Protein AF-A0A9E1XQ10-F1 (afdb_monomer_lite)

Secondary structure (DSSP, 8-state):
--PPPPPSSHHHHTT----HHHHHH--------SGGGTT-S-TTHHHHTTSTTSHHHHHHHHHT--

Radius of gyration: 21.48 Å; chains: 1; bounding box: 38×18×53 Å

Foldseek 3Di:
DDDDDADPDPVRVVPDDDDPVVVVVPDDDDDDDDPCCPLVPDDCLVPCCPPPPDPSVVSCCVPPRD

Structure (mmCIF, N/CA/C/O backbone):
data_AF-A0A9E1XQ10-F1
#
_entry.id   AF-A0A9E1XQ10-F1
#
loop_
_atom_site.group_PDB
_atom_site.id
_atom_site.type_symbol
_atom_site.label_atom_id
_atom_site.label_alt_id
_atom_site.label_comp_id
_atom_site.label_asym_id
_atom_site.label_entity_id
_atom_site.label_seq_id
_atom_site.pdbx_PDB_ins_code
_atom_site.Cartn_x
_atom_site.Cartn_y
_atom_site.Cartn_z
_atom_site.occupancy
_atom_site.B_iso_or_equiv
_atom_site.auth_seq_id
_atom_site.auth_comp_id
_atom_site.auth_asym_id
_atom_site.auth_atom_id
_atom_site.pdbx_PDB_model_num
ATOM 1 N N . MET A 1 1 ? -19.723 5.964 27.227 1.00 52.84 1 MET A N 1
ATOM 2 C CA . MET A 1 1 ? -18.731 4.916 27.548 1.00 52.84 1 MET A CA 1
ATOM 3 C C . MET A 1 1 ? -17.380 5.597 27.648 1.00 52.84 1 MET A C 1
ATOM 5 O O . MET A 1 1 ? -17.019 6.290 26.707 1.00 52.84 1 MET A O 1
ATOM 9 N N . ASN A 1 2 ? -16.699 5.492 28.788 1.00 63.28 2 ASN A N 1
ATOM 10 C CA . ASN A 1 2 ? -15.388 6.109 28.985 1.00 63.28 2 ASN A CA 1
ATOM 11 C C . ASN A 1 2 ? -14.355 5.242 28.251 1.00 63.28 2 ASN A C 1
ATOM 13 O O . ASN A 1 2 ? -14.139 4.101 28.658 1.00 63.28 2 ASN A O 1
ATOM 17 N N . GLN A 1 3 ? -13.807 5.713 27.127 1.00 70.88 3 GLN A N 1
ATOM 18 C CA . GLN A 1 3 ? -12.727 4.984 26.460 1.00 70.88 3 GLN A CA 1
ATOM 19 C C . GLN A 1 3 ? -11.436 5.128 27.274 1.00 70.88 3 GLN A C 1
ATOM 21 O O . GLN A 1 3 ? -11.210 6.196 27.846 1.00 70.88 3 GLN A O 1
ATOM 26 N N . PRO A 1 4 ? -10.606 4.075 27.364 1.00 79.06 4 PRO A N 1
ATOM 27 C CA . PRO A 1 4 ? -9.331 4.171 28.055 1.00 79.06 4 PRO A CA 1
ATOM 28 C C . PRO A 1 4 ? -8.442 5.234 27.398 1.00 79.06 4 PRO A C 1
ATOM 30 O O . PRO A 1 4 ? -8.308 5.274 26.175 1.00 79.06 4 PRO A O 1
ATOM 33 N N . THR A 1 5 ? -7.826 6.086 28.215 1.00 92.56 5 THR A N 1
ATOM 34 C CA . THR A 1 5 ? -6.777 7.002 27.757 1.00 92.56 5 THR A CA 1
ATOM 35 C C . THR A 1 5 ? -5.523 6.196 27.423 1.00 92.56 5 THR A C 1
ATOM 37 O O . THR A 1 5 ? -5.125 5.307 28.182 1.00 92.56 5 THR A O 1
ATOM 40 N N . PHE A 1 6 ? -4.908 6.492 26.278 1.00 95.62 6 PHE A N 1
ATOM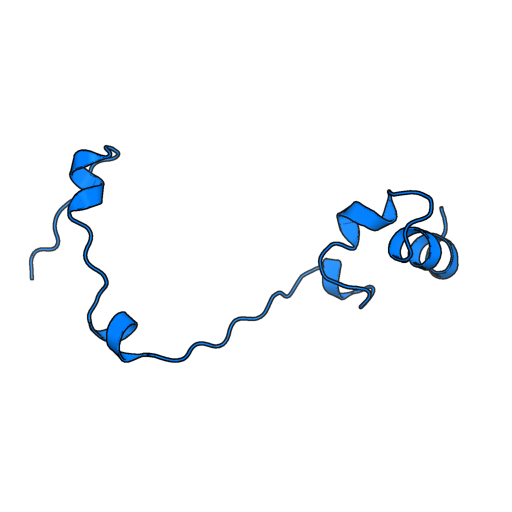 41 C CA . PHE A 1 6 ? -3.666 5.857 25.847 1.00 95.62 6 PHE A CA 1
ATOM 42 C C . PHE A 1 6 ? -2.454 6.720 26.195 1.00 95.62 6 PHE A C 1
ATOM 44 O O . PHE A 1 6 ? -2.437 7.915 25.912 1.00 95.62 6 PHE A O 1
ATOM 51 N N . GLU A 1 7 ? -1.427 6.072 26.734 1.00 96.69 7 GLU A N 1
ATOM 52 C CA . GLU A 1 7 ? -0.077 6.605 26.898 1.00 96.69 7 GLU A CA 1
ATOM 53 C C . GLU A 1 7 ? 0.833 6.031 25.795 1.00 96.69 7 GLU A C 1
ATOM 55 O O . GLU A 1 7 ? 0.573 4.928 25.301 1.00 96.69 7 GLU A O 1
ATOM 60 N N . PRO A 1 8 ? 1.928 6.712 25.408 1.00 96.56 8 PRO A N 1
ATOM 61 C CA . PRO A 1 8 ? 2.859 6.239 24.378 1.00 96.56 8 PRO A CA 1
ATOM 62 C C . PRO A 1 8 ? 3.788 5.120 24.897 1.00 96.56 8 PRO A C 1
ATOM 64 O O . PRO A 1 8 ? 5.005 5.164 24.721 1.00 96.56 8 PRO A O 1
ATOM 67 N N . THR A 1 9 ? 3.227 4.109 25.563 1.00 97.56 9 THR A N 1
ATOM 68 C CA . THR A 1 9 ? 3.943 2.956 26.125 1.00 97.56 9 THR A CA 1
ATOM 69 C C . THR A 1 9 ? 3.307 1.648 25.667 1.00 97.56 9 THR A C 1
ATOM 71 O O . THR A 1 9 ? 2.096 1.556 25.463 1.00 97.56 9 THR A O 1
ATOM 74 N N . TRP A 1 10 ? 4.117 0.594 25.536 1.00 97.25 10 TRP A N 1
ATOM 75 C CA . TRP A 1 10 ? 3.628 -0.721 25.111 1.00 97.25 10 TRP A CA 1
ATOM 76 C C . TRP A 1 10 ? 2.546 -1.282 26.032 1.00 97.25 10 TRP A C 1
ATOM 78 O O . TRP A 1 10 ? 1.584 -1.871 25.549 1.00 97.25 10 TRP A O 1
ATOM 88 N N . ASP A 1 11 ? 2.685 -1.091 27.344 1.00 97.00 11 ASP A N 1
ATOM 89 C CA . ASP A 1 11 ? 1.715 -1.600 28.313 1.00 97.00 11 ASP A CA 1
ATOM 90 C C . ASP A 1 11 ? 0.363 -0.897 28.206 1.00 97.00 11 ASP A C 1
ATOM 92 O O . ASP A 1 11 ? -0.667 -1.560 28.309 1.00 97.00 11 ASP A O 1
ATOM 96 N N . SER A 1 12 ? 0.347 0.405 27.901 1.00 95.62 12 SER A N 1
ATOM 97 C CA . SER A 1 12 ? -0.901 1.113 27.618 1.00 95.62 12 SER A CA 1
ATOM 98 C C . SER A 1 12 ? -1.539 0.628 26.316 1.00 95.62 12 SER A C 1
ATOM 100 O O . SER A 1 12 ? -2.733 0.351 26.287 1.00 95.62 12 SER A O 1
ATOM 102 N N . LEU A 1 13 ? -0.768 0.447 25.240 1.00 95.62 13 LEU A N 1
ATOM 103 C CA . LEU A 1 13 ? -1.315 0.041 23.938 1.00 95.62 13 LEU A CA 1
ATOM 104 C C . LEU A 1 13 ? -1.944 -1.364 23.948 1.00 95.62 13 LEU A C 1
ATOM 106 O O . LEU A 1 13 ? -2.876 -1.618 23.183 1.00 95.62 13 LEU A O 1
ATOM 110 N N . LYS A 1 14 ? -1.508 -2.258 24.848 1.00 95.81 14 LYS A N 1
ATOM 111 C CA . LYS A 1 14 ? -2.094 -3.604 25.022 1.00 95.81 14 LYS A CA 1
ATOM 112 C C . LYS A 1 14 ? -3.574 -3.589 25.419 1.00 95.81 14 LYS A C 1
ATOM 114 O O . LYS A 1 14 ? -4.243 -4.602 25.238 1.00 95.81 14 LYS A O 1
ATOM 119 N N . GLN A 1 15 ? -4.095 -2.476 25.939 1.00 94.31 15 GLN A N 1
ATOM 120 C CA . GLN A 1 15 ? -5.514 -2.353 26.294 1.00 94.31 15 GLN A CA 1
ATOM 121 C C . GLN A 1 15 ? -6.436 -2.154 25.074 1.00 94.31 15 GLN A C 1
ATOM 123 O O . GLN A 1 15 ? -7.659 -2.174 25.223 1.00 94.31 15 GLN A O 1
ATOM 128 N N . TYR A 1 16 ? -5.880 -1.939 23.871 1.00 93.94 16 TYR A N 1
ATOM 129 C CA . TYR A 1 16 ? -6.667 -1.811 22.646 1.00 93.94 16 TYR A CA 1
ATOM 130 C C . TYR A 1 16 ? -7.500 -3.070 22.393 1.00 93.94 16 TYR A C 1
ATOM 132 O O . TYR A 1 16 ? -7.001 -4.195 22.400 1.00 93.94 16 TYR A O 1
ATOM 140 N N . THR A 1 17 ? -8.775 -2.860 22.084 1.00 94.25 17 THR A N 1
ATOM 141 C CA . THR A 1 17 ? -9.659 -3.901 21.567 1.00 94.25 17 THR A CA 1
ATOM 142 C C . THR A 1 17 ? -10.224 -3.444 20.233 1.00 94.25 17 THR A C 1
ATOM 144 O O . THR A 1 17 ? -10.578 -2.278 20.052 1.00 94.25 17 THR A O 1
ATOM 147 N N . CYS A 1 18 ? -10.283 -4.364 19.271 1.00 94.25 18 CYS A N 1
ATOM 148 C CA . CYS A 1 18 ? -10.872 -4.075 17.973 1.00 94.25 18 CYS A CA 1
ATOM 149 C C . CYS A 1 18 ? -12.369 -3.757 18.148 1.00 94.25 18 CYS A C 1
ATOM 151 O O . CYS A 1 18 ? -13.081 -4.589 18.716 1.00 94.25 18 CYS A O 1
ATOM 153 N N . PRO A 1 19 ? -12.870 -2.607 17.659 1.00 93.94 19 PRO A N 1
ATOM 154 C CA . PRO A 1 19 ? -14.268 -2.234 17.839 1.00 93.94 19 PRO A CA 1
ATOM 155 C C . PRO A 1 19 ? -15.206 -3.208 17.114 1.00 93.94 19 PRO A C 1
ATOM 157 O O . PRO A 1 19 ? -14.867 -3.734 16.050 1.00 93.94 19 PRO A O 1
ATOM 160 N N . ASP A 1 20 ? -16.394 -3.426 17.684 1.00 97.06 20 ASP A N 1
ATOM 161 C CA . ASP A 1 20 ? -17.361 -4.427 17.204 1.00 97.06 20 ASP A CA 1
ATOM 162 C C . ASP A 1 20 ? -17.750 -4.209 15.746 1.00 97.06 20 ASP A C 1
ATOM 164 O O . ASP A 1 20 ? -17.691 -5.141 14.954 1.00 97.06 20 ASP A O 1
ATOM 168 N N . TRP A 1 21 ? -18.004 -2.960 15.349 1.00 96.62 21 TRP A N 1
ATOM 169 C CA . TRP A 1 21 ? -18.371 -2.640 13.969 1.00 96.62 21 TRP A CA 1
ATOM 170 C C . TRP A 1 21 ? -17.305 -3.080 12.951 1.00 96.62 21 TRP A C 1
ATOM 172 O O . TRP A 1 21 ? -17.647 -3.542 11.865 1.00 96.62 21 TRP A O 1
ATOM 182 N N . PHE A 1 22 ? -16.012 -2.967 13.287 1.00 97.06 22 PHE A N 1
ATOM 183 C CA . PHE A 1 22 ? -14.932 -3.367 12.382 1.00 97.06 22 PHE A CA 1
ATOM 184 C C . PHE A 1 22 ? -14.803 -4.888 12.343 1.00 97.06 22 PHE A C 1
ATOM 186 O O . PHE A 1 22 ? -14.585 -5.468 11.279 1.00 97.06 22 PHE A O 1
ATOM 193 N N . ARG A 1 23 ? -15.011 -5.551 13.490 1.00 96.81 23 ARG A N 1
ATOM 194 C CA . ARG A 1 23 ? -15.103 -7.014 13.542 1.00 96.81 23 ARG A CA 1
ATOM 195 C C . ARG A 1 23 ? -16.26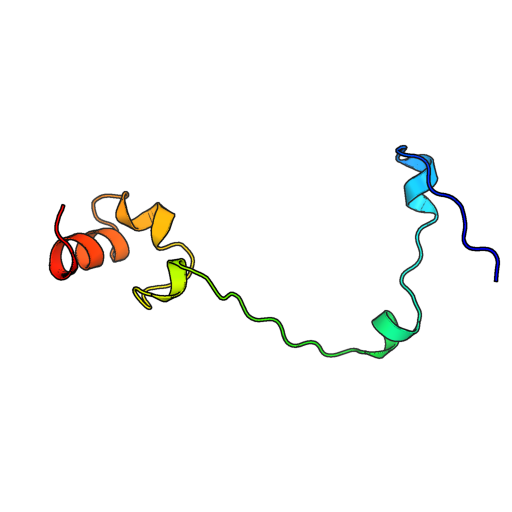9 -7.516 12.705 1.00 96.81 23 ARG A C 1
ATOM 197 O O . ARG A 1 23 ? -16.106 -8.540 12.048 1.00 96.81 23 ARG A O 1
ATOM 204 N N . ASP A 1 24 ? -17.401 -6.821 12.705 1.00 98.31 24 ASP A N 1
ATOM 205 C CA . ASP A 1 24 ? -18.623 -7.207 11.998 1.00 98.31 24 ASP A CA 1
ATOM 206 C C . ASP A 1 24 ? -18.613 -6.872 10.507 1.00 98.31 24 ASP A C 1
ATOM 208 O O . ASP A 1 24 ? -19.343 -7.507 9.755 1.00 98.31 24 ASP A O 1
ATOM 212 N N . ALA A 1 25 ? -17.758 -5.950 10.058 1.00 97.75 25 ALA A N 1
ATOM 213 C CA . ALA A 1 25 ? -17.696 -5.536 8.657 1.00 97.75 25 ALA A CA 1
ATOM 214 C C . ALA A 1 25 ? -17.347 -6.687 7.689 1.00 97.75 25 ALA A C 1
ATOM 216 O O . ALA A 1 25 ? -17.902 -6.741 6.596 1.00 97.75 25 ALA A O 1
ATOM 217 N N . LYS A 1 26 ? -16.463 -7.618 8.092 1.00 96.75 26 LYS A N 1
ATOM 218 C CA . LYS A 1 26 ? -15.970 -8.827 7.370 1.00 96.75 26 LYS A CA 1
ATOM 219 C C . LYS A 1 26 ? -15.329 -8.629 5.987 1.00 96.75 26 LYS A C 1
ATOM 221 O O . LYS A 1 26 ? -14.454 -9.410 5.626 1.00 96.75 26 LYS A O 1
ATOM 226 N N . PHE A 1 27 ? -15.741 -7.633 5.214 1.00 97.69 27 PHE A N 1
ATOM 227 C CA . PHE A 1 27 ? -15.287 -7.353 3.860 1.00 97.69 27 PHE A CA 1
ATOM 228 C C . PHE A 1 27 ? -14.979 -5.863 3.716 1.00 97.69 27 PHE A C 1
ATOM 230 O O . PHE A 1 27 ? -15.752 -5.009 4.145 1.00 97.69 27 PHE A O 1
ATOM 237 N N . GLY A 1 28 ? -13.842 -5.558 3.098 1.00 96.81 28 GLY A N 1
ATOM 238 C CA . GLY A 1 28 ? -13.397 -4.197 2.838 1.00 96.81 28 GLY A CA 1
ATOM 239 C C . GLY A 1 28 ? -12.767 -4.099 1.459 1.00 96.81 28 GLY A C 1
ATOM 240 O O . GLY A 1 28 ? -12.146 -5.046 0.979 1.00 96.81 28 GLY A O 1
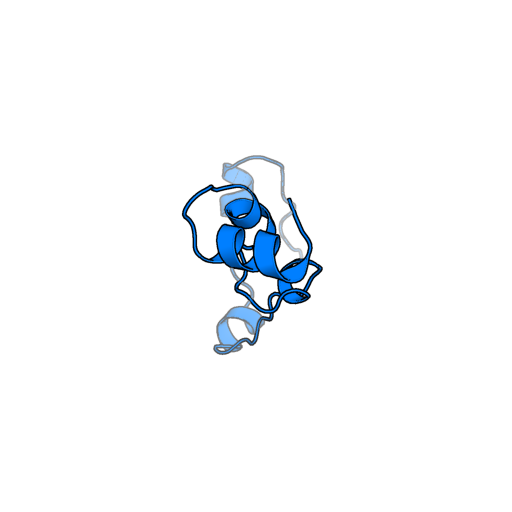ATOM 241 N N . ILE A 1 29 ? -12.929 -2.938 0.833 1.00 97.62 29 ILE A N 1
ATOM 242 C CA . ILE A 1 29 ? -12.281 -2.599 -0.431 1.00 97.62 29 ILE A CA 1
ATOM 243 C C . ILE A 1 29 ? -11.231 -1.541 -0.123 1.00 97.62 29 ILE A C 1
ATOM 245 O O . ILE A 1 29 ? -11.518 -0.538 0.529 1.00 97.62 29 ILE A O 1
ATOM 249 N N . TRP A 1 30 ? -10.019 -1.768 -0.612 1.00 96.44 30 TRP A N 1
ATOM 250 C CA . TRP A 1 30 ? -8.936 -0.800 -0.570 1.00 96.44 30 TRP A CA 1
ATOM 251 C C . TRP A 1 30 ? -8.366 -0.627 -1.975 1.00 96.44 30 TRP A C 1
ATOM 253 O O . TRP A 1 30 ? -8.348 -1.568 -2.767 1.00 96.44 30 TRP A O 1
ATOM 263 N N . ALA A 1 31 ? -7.922 0.587 -2.280 1.00 94.38 31 ALA A N 1
ATOM 264 C CA . ALA A 1 31 ? -7.338 0.935 -3.561 1.00 94.38 31 ALA A CA 1
ATOM 265 C C . ALA A 1 31 ? -6.012 1.656 -3.330 1.00 94.38 31 ALA A C 1
ATOM 267 O O . ALA A 1 31 ? -5.948 2.629 -2.575 1.00 94.38 31 ALA A O 1
ATOM 268 N N . HIS A 1 32 ? -4.968 1.192 -4.013 1.00 94.19 32 HIS A N 1
ATOM 269 C CA . HIS A 1 32 ? -3.697 1.891 -4.073 1.00 94.19 32 HIS A CA 1
ATOM 270 C C . HIS A 1 32 ? -3.702 2.822 -5.289 1.00 94.19 32 HIS A C 1
ATOM 272 O O . HIS A 1 32 ? -3.627 2.365 -6.428 1.00 94.19 32 HIS A O 1
ATOM 278 N N . TRP A 1 33 ? -3.804 4.133 -5.058 1.00 93.69 33 TRP A N 1
ATOM 279 C CA . TRP A 1 33 ? -3.844 5.130 -6.128 1.00 93.69 33 TRP A CA 1
ATOM 280 C C . TRP A 1 33 ? -2.938 6.322 -5.821 1.00 93.69 33 TRP A C 1
ATOM 282 O O . TRP A 1 33 ? -2.967 6.877 -4.726 1.00 93.69 33 TRP A O 1
ATOM 292 N N . GLY A 1 34 ? -2.113 6.702 -6.793 1.00 92.69 34 GLY A N 1
ATOM 293 C CA . GLY A 1 34 ? -1.160 7.800 -6.676 1.00 92.69 34 GLY A CA 1
ATOM 294 C C . GLY A 1 34 ? -0.316 7.955 -7.944 1.00 92.69 34 GLY A C 1
ATOM 295 O O . GLY A 1 34 ? -0.618 7.322 -8.958 1.00 92.69 34 GLY A O 1
ATOM 296 N N . PRO A 1 35 ? 0.766 8.753 -7.911 1.00 92.50 35 PRO A N 1
ATOM 297 C CA . PRO A 1 35 ? 1.609 9.008 -9.085 1.00 92.50 35 PRO A CA 1
ATOM 298 C C . PRO A 1 35 ? 2.155 7.740 -9.756 1.00 92.50 35 PRO A C 1
ATOM 300 O O . PRO A 1 35 ? 2.276 7.690 -10.978 1.00 92.50 35 PRO A O 1
ATOM 303 N N . GLN A 1 36 ? 2.414 6.683 -8.978 1.00 92.50 36 GLN A N 1
ATOM 304 C CA . GLN A 1 36 ? 2.873 5.386 -9.490 1.00 92.50 36 GLN A CA 1
ATOM 305 C C . GLN A 1 36 ? 1.897 4.724 -10.477 1.00 92.50 36 GLN A C 1
ATOM 307 O O . GLN A 1 36 ? 2.305 3.869 -11.256 1.00 92.50 36 GLN A O 1
ATOM 312 N N . CYS A 1 37 ? 0.614 5.099 -10.453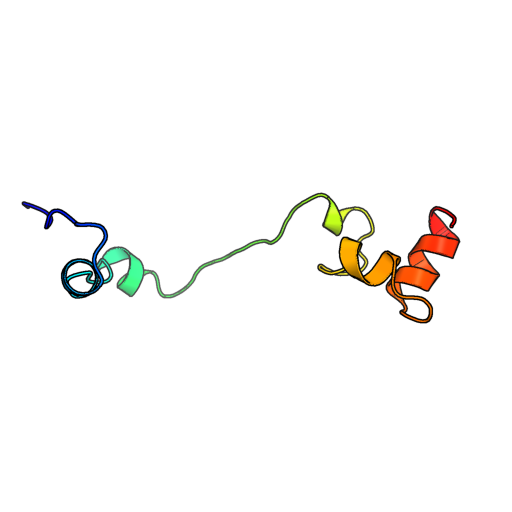 1.00 92.56 37 CYS A N 1
ATOM 313 C CA . CYS A 1 37 ? -0.395 4.542 -11.347 1.00 92.56 37 CYS A CA 1
ATOM 314 C C . CYS A 1 37 ? -0.319 5.140 -12.755 1.00 92.56 37 CYS A C 1
ATOM 316 O O . CYS A 1 37 ? -0.829 4.522 -13.682 1.00 92.56 37 CYS A O 1
ATOM 318 N N . GLY A 1 38 ? 0.308 6.311 -12.930 1.00 94.69 38 GLY A N 1
ATOM 319 C CA . GLY A 1 38 ? 0.386 7.008 -14.220 1.00 94.69 38 GLY A CA 1
ATOM 320 C C . GLY A 1 38 ? 0.992 6.156 -15.345 1.00 94.69 38 GLY A C 1
ATOM 321 O O . GLY A 1 38 ? 0.382 6.049 -16.405 1.00 94.69 38 GLY A O 1
ATOM 322 N N . PRO A 1 39 ? 2.133 5.485 -15.112 1.00 94.00 39 PRO A N 1
ATOM 323 C CA . PRO A 1 39 ? 2.722 4.551 -16.073 1.00 94.00 39 PRO A CA 1
ATOM 324 C C . PRO A 1 39 ? 1.891 3.280 -16.292 1.00 94.00 39 PRO A C 1
ATOM 326 O O . PRO A 1 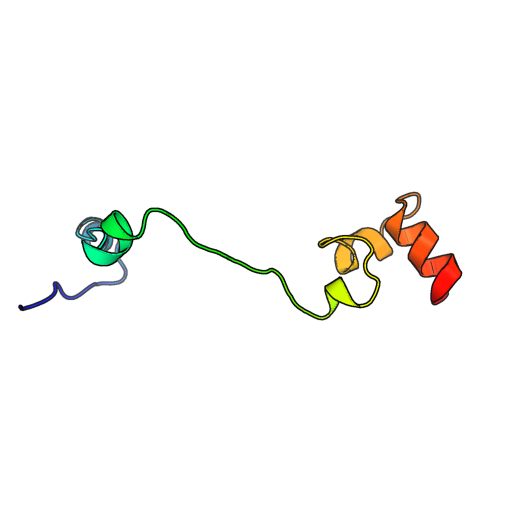39 ? 2.075 2.596 -17.290 1.00 94.00 39 PRO A O 1
ATOM 329 N N . MET A 1 40 ? 0.993 2.931 -15.362 1.00 94.69 40 MET A N 1
ATOM 330 C CA . MET A 1 40 ? 0.211 1.684 -15.376 1.00 94.69 40 MET A CA 1
ATOM 331 C C . MET A 1 40 ? 1.067 0.405 -15.443 1.00 94.69 40 MET A C 1
ATOM 333 O O . MET A 1 40 ? 0.593 -0.649 -15.859 1.00 94.69 40 MET A O 1
ATOM 337 N N . VAL A 1 41 ? 2.323 0.470 -14.986 1.00 94.88 41 VAL A N 1
ATOM 338 C CA . VAL A 1 41 ? 3.265 -0.665 -14.995 1.00 94.88 41 VAL A CA 1
ATOM 339 C C . VAL A 1 41 ? 3.594 -1.116 -13.572 1.00 94.88 41 VAL A C 1
ATOM 341 O O . VAL A 1 41 ? 4.750 -1.336 -13.233 1.00 94.88 41 VAL A O 1
ATOM 344 N N . GLY A 1 42 ? 2.574 -1.274 -12.728 1.00 92.31 42 GLY A N 1
ATOM 345 C CA . GLY A 1 42 ? 2.683 -1.852 -11.383 1.00 92.31 42 GLY A CA 1
ATOM 346 C C . GLY A 1 42 ? 3.155 -0.893 -10.282 1.00 92.31 42 GLY A C 1
ATOM 347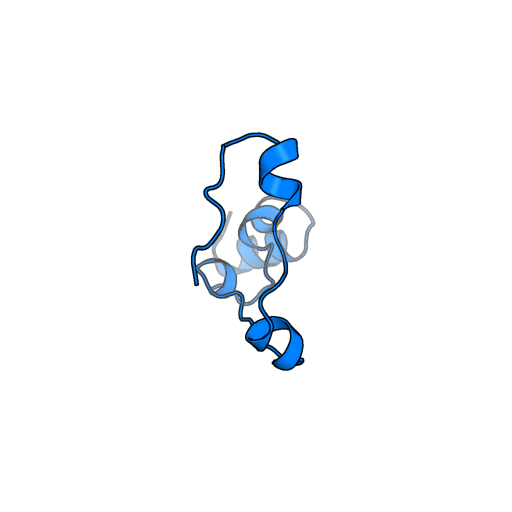 O O . GLY A 1 42 ? 3.800 0.120 -10.528 1.00 92.31 42 GLY A O 1
ATOM 348 N N . ASP A 1 43 ? 2.851 -1.247 -9.033 1.00 92.06 43 ASP A N 1
ATOM 349 C CA . ASP A 1 43 ? 2.947 -0.331 -7.887 1.00 92.06 43 ASP A CA 1
ATOM 350 C C . ASP A 1 43 ? 4.367 0.128 -7.545 1.00 92.06 43 ASP A C 1
ATOM 352 O O . ASP A 1 43 ? 4.584 1.247 -7.092 1.00 92.06 43 ASP A O 1
ATOM 356 N N . TRP A 1 44 ? 5.367 -0.709 -7.809 1.00 95.12 44 TRP A N 1
ATOM 357 C CA . TRP A 1 44 ? 6.763 -0.422 -7.465 1.00 95.12 44 TRP A CA 1
ATOM 358 C C . TRP A 1 44 ? 7.516 0.339 -8.564 1.00 95.12 44 TRP A C 1
ATOM 360 O O . TRP A 1 44 ? 8.747 0.410 -8.536 1.00 95.12 44 TRP A O 1
ATOM 370 N N . TYR A 1 45 ? 6.792 0.930 -9.520 1.00 96.44 45 TYR A N 1
ATOM 371 C CA . TYR A 1 45 ? 7.375 1.594 -10.684 1.00 96.44 45 TYR A CA 1
ATOM 372 C C . TYR A 1 45 ? 8.415 2.652 -10.317 1.00 96.44 45 TYR A C 1
ATOM 374 O O . TYR A 1 45 ? 9.524 2.620 -10.840 1.00 96.44 45 TYR A O 1
ATOM 382 N N . ALA A 1 46 ? 8.108 3.532 -9.359 1.00 94.88 46 ALA A N 1
ATOM 383 C CA . ALA A 1 46 ? 9.019 4.602 -8.944 1.00 94.88 46 ALA A CA 1
ATOM 384 C C . ALA A 1 46 ? 10.363 4.078 -8.409 1.00 94.88 46 ALA A C 1
ATOM 386 O O . ALA A 1 46 ? 11.380 4.757 -8.518 1.00 94.88 46 ALA A O 1
ATOM 387 N N . ARG A 1 47 ? 10.384 2.859 -7.854 1.00 95.75 47 ARG A N 1
ATOM 388 C CA . ARG A 1 47 ? 11.619 2.191 -7.441 1.00 95.75 47 ARG A CA 1
ATOM 389 C C . ARG A 1 47 ? 12.299 1.529 -8.633 1.00 95.75 47 ARG A C 1
ATOM 391 O O . ARG A 1 47 ? 13.475 1.783 -8.887 1.00 95.75 47 ARG A O 1
ATOM 398 N N . ASN A 1 48 ? 11.596 0.645 -9.342 1.00 97.44 48 ASN A N 1
ATOM 399 C CA . ASN A 1 48 ? 12.275 -0.209 -10.315 1.00 97.44 48 ASN A CA 1
ATOM 400 C C . ASN A 1 48 ? 12.516 0.477 -11.664 1.00 97.44 48 ASN A C 1
ATOM 402 O O . ASN A 1 48 ? 13.264 -0.074 -12.467 1.00 97.44 48 ASN A O 1
ATOM 406 N N . MET A 1 49 ? 11.972 1.676 -11.905 1.00 96.88 49 MET A N 1
ATOM 407 C CA . MET A 1 49 ? 12.372 2.514 -13.042 1.00 96.88 49 MET A CA 1
ATOM 408 C C . MET A 1 49 ? 13.834 2.973 -12.964 1.00 96.88 49 MET A C 1
ATOM 410 O O . MET A 1 49 ? 14.349 3.487 -13.944 1.00 96.88 49 MET A O 1
ATOM 414 N N . TYR A 1 50 ? 14.513 2.748 -11.833 1.00 96.75 50 TYR A N 1
ATOM 415 C CA . TYR A 1 50 ? 15.950 2.977 -11.659 1.00 96.75 50 TYR A CA 1
ATOM 416 C C . TYR A 1 50 ? 16.772 1.681 -11.562 1.00 96.75 50 TYR A C 1
ATOM 418 O O . TYR A 1 50 ? 17.980 1.727 -11.349 1.00 96.75 50 TYR A O 1
ATOM 426 N N . THR A 1 51 ? 16.144 0.507 -11.685 1.00 97.88 51 THR A N 1
ATOM 427 C CA . THR A 1 51 ? 16.841 -0.788 -11.623 1.00 97.88 51 THR A CA 1
ATOM 428 C C . THR A 1 51 ? 17.121 -1.287 -13.036 1.00 97.88 51 THR A C 1
ATOM 430 O O . THR A 1 51 ? 16.247 -1.881 -13.667 1.00 97.88 51 THR A O 1
ATOM 433 N N . GLN A 1 52 ? 18.335 -1.049 -13.537 1.00 96.81 52 GLN A N 1
ATOM 434 C CA . GLN A 1 52 ? 18.744 -1.470 -14.882 1.00 96.81 52 GLN A CA 1
ATOM 435 C C . GLN A 1 52 ? 18.523 -2.975 -15.102 1.00 96.81 52 GLN A C 1
ATOM 437 O O . GLN A 1 52 ? 18.816 -3.792 -14.229 1.00 96.81 52 GLN A O 1
ATOM 442 N N . GLY A 1 53 ? 17.972 -3.333 -16.264 1.00 95.56 53 GLY A N 1
ATOM 443 C CA . GLY A 1 53 ? 17.584 -4.707 -16.604 1.00 95.56 53 GLY A CA 1
ATOM 444 C C . GLY A 1 53 ? 16.221 -5.152 -16.056 1.00 95.56 53 GLY A C 1
ATOM 445 O O . GLY A 1 53 ? 15.730 -6.214 -16.439 1.00 95.56 53 GLY A O 1
ATOM 446 N N . HIS A 1 54 ? 15.565 -4.362 -15.199 1.00 97.75 54 HIS A N 1
ATOM 447 C CA . HIS A 1 54 ? 14.189 -4.637 -14.785 1.00 97.75 54 HIS A CA 1
ATOM 448 C C . HIS A 1 54 ? 13.190 -4.182 -15.859 1.00 97.75 54 HIS A C 1
ATOM 450 O O . HIS A 1 54 ? 13.342 -3.122 -16.460 1.00 97.75 54 HIS A O 1
ATOM 456 N N . GLN A 1 55 ? 12.093 -4.920 -16.043 1.00 97.19 55 GLN A N 1
ATOM 457 C CA . GLN A 1 55 ? 11.072 -4.596 -17.053 1.00 97.19 55 GLN A CA 1
ATOM 458 C C . GLN A 1 55 ? 10.503 -3.166 -16.945 1.00 97.19 55 GLN A C 1
ATOM 460 O O . GLN A 1 55 ? 10.202 -2.539 -17.955 1.00 97.19 55 GLN A O 1
ATOM 465 N N . GLN A 1 56 ? 10.376 -2.633 -15.724 1.00 97.69 56 GLN A N 1
ATOM 466 C CA . GLN A 1 56 ? 9.888 -1.265 -15.490 1.00 97.69 56 GLN A CA 1
ATOM 467 C C . GLN A 1 56 ? 10.931 -0.203 -15.873 1.00 97.69 56 GLN A C 1
ATOM 469 O O . GLN A 1 56 ? 10.539 0.849 -16.362 1.00 97.69 56 GLN A O 1
ATOM 474 N N . TYR A 1 57 ? 12.231 -0.485 -15.713 1.00 97.81 57 TYR A N 1
ATOM 475 C CA . TYR A 1 57 ? 13.309 0.371 -16.223 1.00 97.81 57 TYR A CA 1
ATOM 476 C C . TYR A 1 57 ? 13.279 0.405 -17.752 1.00 97.81 57 TYR A C 1
ATOM 478 O O . TYR A 1 57 ? 13.196 1.475 -18.346 1.00 97.81 57 TYR A O 1
ATOM 486 N N . GLU A 1 58 ? 13.219 -0.767 -18.390 1.00 97.62 58 GLU A N 1
ATOM 487 C CA . GLU A 1 58 ? 13.143 -0.875 -19.852 1.00 97.62 58 GLU A CA 1
ATOM 488 C C . GLU A 1 58 ? 11.919 -0.148 -20.425 1.00 97.62 58 GLU A C 1
ATOM 490 O O . GLU A 1 58 ? 12.013 0.548 -21.436 1.00 97.62 58 GLU A O 1
ATOM 495 N N . HIS A 1 59 ? 10.762 -0.274 -19.767 1.00 97.44 59 HIS A N 1
ATOM 496 C CA . HIS A 1 59 ? 9.563 0.475 -20.132 1.00 97.44 59 HIS A CA 1
ATOM 497 C C . HIS A 1 59 ? 9.762 1.989 -19.975 1.00 97.44 59 HIS A C 1
ATOM 499 O O . HIS A 1 59 ? 9.378 2.744 -20.871 1.00 97.44 59 HIS A O 1
ATOM 505 N N . HIS A 1 60 ? 10.373 2.430 -18.871 1.00 97.81 60 HIS A N 1
ATOM 506 C CA . HIS A 1 60 ? 10.620 3.845 -18.608 1.00 97.81 60 HIS A CA 1
ATOM 507 C C . HIS A 1 60 ? 11.523 4.454 -19.680 1.00 97.81 60 HIS A C 1
ATOM 509 O O . HIS A 1 60 ? 11.144 5.447 -20.298 1.00 97.81 60 HIS A O 1
ATOM 515 N N . CYS A 1 61 ? 12.652 3.809 -19.983 1.00 97.69 61 CYS A N 1
ATOM 516 C CA . CYS A 1 61 ? 13.581 4.287 -21.003 1.00 97.69 61 CYS A CA 1
ATOM 517 C C . CYS A 1 61 ? 12.940 4.365 -22.394 1.00 97.69 61 CYS A C 1
ATOM 519 O O . CYS A 1 61 ? 13.181 5.326 -23.120 1.00 97.69 61 CYS A O 1
ATOM 521 N N . ARG A 1 62 ? 12.088 3.397 -22.763 1.00 97.50 62 ARG A N 1
ATOM 522 C CA . ARG A 1 62 ? 11.373 3.409 -24.054 1.00 97.50 62 ARG A CA 1
ATOM 523 C C . ARG A 1 62 ? 10.287 4.483 -24.141 1.00 97.50 62 ARG A C 1
ATOM 525 O O . ARG A 1 62 ? 10.005 4.948 -25.240 1.00 97.50 62 ARG A O 1
ATOM 532 N N . THR A 1 63 ? 9.663 4.840 -23.019 1.00 97.38 63 THR A N 1
ATOM 533 C CA . THR A 1 63 ? 8.470 5.707 -22.994 1.00 97.38 63 THR A CA 1
ATOM 534 C C . THR A 1 63 ? 8.805 7.161 -22.666 1.00 97.38 63 THR A C 1
ATOM 536 O O . THR A 1 63 ? 8.217 8.071 -23.247 1.00 97.38 63 THR A O 1
ATOM 539 N N . TYR A 1 64 ? 9.746 7.385 -21.748 1.00 96.56 64 TYR A N 1
ATOM 540 C CA . TYR A 1 64 ? 10.059 8.698 -21.174 1.00 96.56 64 TYR A CA 1
ATOM 541 C C . TYR A 1 64 ? 11.527 9.114 -21.353 1.00 96.56 64 TYR A C 1
ATOM 543 O O . TYR A 1 64 ? 11.829 10.300 -21.245 1.00 96.56 64 TYR A O 1
ATOM 551 N N . GLY A 1 65 ? 12.422 8.173 -21.669 1.00 95.31 65 GLY A N 1
ATOM 552 C CA . GLY A 1 65 ? 13.861 8.416 -21.792 1.00 95.31 65 GLY A CA 1
ATOM 553 C C . GLY A 1 65 ? 14.653 7.974 -20.561 1.00 95.31 65 GLY A C 1
ATOM 554 O O . GLY A 1 65 ? 14.101 7.380 -19.635 1.00 95.31 65 GLY A O 1
ATOM 555 N N . HIS A 1 66 ? 15.967 8.199 -20.601 1.00 87.25 66 HIS A N 1
ATOM 556 C CA . HIS A 1 66 ? 16.878 7.886 -19.497 1.00 87.25 66 HIS A CA 1
ATOM 557 C C . HIS A 1 66 ? 17.043 9.086 -18.557 1.00 87.25 66 HIS A C 1
ATOM 559 O O . HIS A 1 66 ? 17.096 10.225 -19.070 1.00 87.25 66 HIS A O 1
#

Sequence (66 aa):
MNQPTFEPTWDSLKQYTCPDWFRDAKFGIWAHWGPQCGPMVGDWYARNMYTQGHQQYEHHCRTYGH

pLDDT: mean 93.93, std 7.62, range [52.84, 98.31]